Protein AF-A0A4U5VB64-F1 (afdb_monomer)

Secondary structure (DSSP, 8-state):
-HHHHHHHHHHHHHHHHTTTT--SEEEEEETTEEEEEE----PPP---GGG-----SSTT-SS-SS----EE--TT-PEETTS--S----

Structure (mmCIF, N/CA/C/O backbone):
data_AF-A0A4U5VB64-F1
#
_entry.id   AF-A0A4U5VB64-F1
#
loop_
_atom_site.group_PDB
_atom_site.id
_atom_site.type_symbol
_atom_site.label_atom_id
_atom_site.label_alt_id
_atom_site.label_comp_id
_atom_site.label_asym_id
_atom_site.label_entity_id
_atom_site.label_seq_id
_atom_site.pdbx_PDB_ins_code
_atom_site.Cartn_x
_atom_site.Cartn_y
_atom_site.Cartn_z
_atom_site.occupancy
_atom_site.B_iso_or_equiv
_atom_site.auth_seq_id
_atom_site.auth_comp_id
_atom_site.auth_asym_id
_atom_site.auth_atom_id
_atom_site.pdbx_PDB_model_num
ATOM 1 N N . MET A 1 1 ? 39.838 -13.937 8.222 1.00 76.62 1 MET A N 1
ATOM 2 C CA . MET A 1 1 ? 39.705 -14.787 7.019 1.00 76.62 1 MET A CA 1
ATOM 3 C C . MET A 1 1 ? 38.263 -15.232 6.790 1.00 76.62 1 MET A C 1
ATOM 5 O O . MET A 1 1 ? 37.648 -14.676 5.897 1.00 76.62 1 MET A O 1
ATOM 9 N N . LEU A 1 2 ? 37.662 -16.107 7.613 1.00 89.25 2 LEU A N 1
ATOM 10 C CA . LEU A 1 2 ? 36.272 -16.569 7.403 1.00 89.25 2 LEU A CA 1
ATOM 11 C C . LEU A 1 2 ? 35.229 -15.431 7.398 1.00 89.25 2 LEU A C 1
ATOM 13 O O . LEU A 1 2 ? 34.430 -15.338 6.476 1.00 89.25 2 LEU A O 1
ATOM 17 N N . LEU A 1 3 ? 35.282 -14.517 8.373 1.00 92.06 3 LEU A N 1
ATOM 18 C CA . LEU A 1 3 ? 34.348 -13.385 8.458 1.00 92.06 3 LEU A CA 1
ATOM 19 C C . LEU A 1 3 ? 34.432 -12.444 7.243 1.00 92.06 3 LEU A C 1
ATOM 21 O O . LEU A 1 3 ? 33.417 -11.950 6.767 1.00 92.06 3 LEU A O 1
ATOM 25 N N . GLN A 1 4 ? 35.640 -12.229 6.714 1.00 92.75 4 GLN A N 1
ATOM 26 C CA . GLN A 1 4 ? 35.850 -11.410 5.516 1.00 92.75 4 GLN A CA 1
ATOM 27 C C . GLN A 1 4 ? 35.258 -12.082 4.276 1.00 92.75 4 GLN A C 1
ATOM 29 O O . GLN A 1 4 ? 34.616 -11.415 3.475 1.00 92.75 4 GLN A O 1
ATOM 34 N N . VAL A 1 5 ? 35.422 -13.401 4.140 1.00 93.94 5 VAL A N 1
ATOM 35 C CA . VAL A 1 5 ? 34.824 -14.173 3.042 1.00 93.94 5 VAL A CA 1
ATOM 36 C C . VAL A 1 5 ? 33.296 -14.129 3.115 1.00 93.94 5 VAL A C 1
ATOM 38 O O . VAL A 1 5 ? 32.650 -13.877 2.103 1.00 93.94 5 VAL A O 1
ATOM 41 N N . VAL A 1 6 ? 32.716 -14.287 4.309 1.00 95.06 6 VAL A N 1
ATOM 42 C CA . VAL A 1 6 ? 31.262 -14.174 4.522 1.00 95.06 6 VAL A CA 1
ATOM 43 C C . VAL A 1 6 ? 30.756 -12.779 4.157 1.00 95.06 6 VAL A C 1
ATOM 45 O O . VAL A 1 6 ? 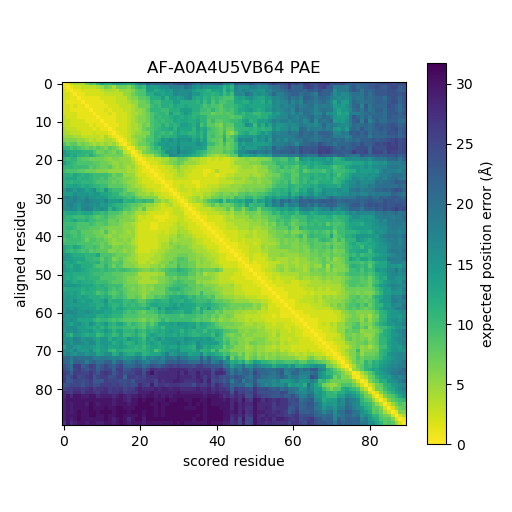29.750 -12.658 3.465 1.00 95.06 6 VAL A O 1
ATOM 48 N N . PHE A 1 7 ? 31.465 -11.727 4.571 1.00 95.25 7 PHE A N 1
ATOM 49 C CA . PHE A 1 7 ? 31.098 -10.350 4.247 1.00 95.25 7 PHE A CA 1
ATOM 50 C C . PHE A 1 7 ? 31.134 -10.075 2.736 1.00 95.25 7 PHE A C 1
ATOM 52 O O . PHE A 1 7 ? 30.200 -9.486 2.193 1.00 95.25 7 PHE A O 1
ATOM 59 N N . LEU A 1 8 ? 32.170 -10.556 2.045 1.00 94.56 8 LEU A N 1
ATOM 60 C CA . LEU A 1 8 ? 32.287 -10.437 0.589 1.00 94.56 8 LEU A CA 1
ATOM 61 C C . LEU A 1 8 ? 31.176 -11.203 -0.142 1.00 94.56 8 LEU A C 1
ATOM 63 O O . LEU A 1 8 ? 30.597 -10.671 -1.086 1.00 94.56 8 LEU A O 1
ATOM 67 N N . LEU A 1 9 ? 30.835 -12.411 0.318 1.00 93.56 9 LEU A N 1
ATOM 68 C CA . LEU A 1 9 ? 29.707 -13.191 -0.206 1.00 93.56 9 LEU A CA 1
ATOM 69 C C . LEU A 1 9 ? 28.377 -12.448 -0.040 1.00 93.56 9 LEU A C 1
ATOM 71 O O . LEU A 1 9 ? 27.605 -12.354 -0.990 1.00 93.56 9 LEU A O 1
ATOM 75 N N . LEU A 1 10 ? 28.129 -11.874 1.138 1.00 92.88 10 LEU A N 1
ATOM 76 C CA . LEU A 1 10 ? 26.913 -11.109 1.421 1.00 92.88 10 LEU A CA 1
ATOM 77 C C . LEU A 1 10 ? 26.776 -9.897 0.496 1.00 92.88 10 LEU A C 1
ATOM 79 O O . LEU A 1 10 ? 25.720 -9.703 -0.106 1.00 92.88 10 LEU A O 1
ATOM 83 N N . LEU A 1 11 ? 27.853 -9.122 0.339 1.00 92.81 11 LEU A N 1
ATOM 84 C CA . LEU A 1 11 ? 27.894 -7.980 -0.577 1.00 92.81 11 LEU A CA 1
ATOM 85 C C . LEU A 1 11 ? 27.610 -8.394 -2.024 1.00 92.81 11 LEU A C 1
ATOM 87 O O . LEU A 1 11 ? 26.872 -7.701 -2.722 1.00 92.81 11 LEU A O 1
ATOM 91 N N . HIS A 1 12 ? 28.164 -9.524 -2.464 1.00 88.00 12 HIS A N 1
ATOM 92 C CA . HIS A 1 12 ? 27.959 -10.026 -3.820 1.00 88.00 12 HIS A CA 1
ATOM 93 C C . HIS A 1 12 ? 26.500 -10.434 -4.065 1.00 88.00 12 HIS A C 1
ATOM 95 O O . HIS A 1 12 ? 25.920 -10.084 -5.094 1.00 88.00 12 HIS A O 1
ATOM 101 N N . CYS A 1 13 ? 25.875 -11.113 -3.099 1.00 86.19 13 CYS A N 1
ATOM 102 C CA . CYS A 1 13 ? 24.459 -11.477 -3.163 1.00 86.19 13 CYS A CA 1
ATOM 103 C C . CYS A 1 13 ? 23.550 -10.240 -3.185 1.00 86.19 13 CYS A C 1
ATOM 105 O O . CYS A 1 13 ? 22.642 -10.156 -4.011 1.00 86.19 13 CYS A O 1
ATOM 107 N N . LEU A 1 14 ? 23.816 -9.254 -2.322 1.00 85.12 14 LEU A N 1
ATOM 108 C CA . LEU A 1 14 ? 23.097 -7.976 -2.312 1.00 85.12 14 LEU A CA 1
ATOM 109 C C . LEU A 1 14 ? 23.208 -7.277 -3.676 1.00 85.12 14 LEU A C 1
ATOM 111 O O . LEU A 1 14 ? 22.189 -6.988 -4.295 1.00 85.12 14 LEU A O 1
ATOM 115 N N . ALA A 1 15 ? 24.421 -7.099 -4.202 1.00 81.44 15 ALA A N 1
ATOM 116 C CA . ALA A 1 15 ? 24.636 -6.462 -5.502 1.00 81.44 15 ALA A CA 1
ATOM 117 C C . ALA A 1 15 ? 23.945 -7.197 -6.666 1.00 81.44 15 ALA A C 1
ATOM 119 O O . ALA A 1 15 ? 23.457 -6.551 -7.585 1.00 81.44 15 ALA A O 1
ATOM 120 N N . SER A 1 16 ? 23.860 -8.530 -6.612 1.00 75.62 16 SER A N 1
ATOM 121 C CA . SER A 1 16 ? 23.223 -9.346 -7.659 1.00 75.62 16 SER A CA 1
ATOM 122 C C . SER A 1 16 ? 21.697 -9.210 -7.700 1.00 75.62 16 SER A C 1
ATOM 124 O O . SER A 1 16 ? 21.078 -9.479 -8.729 1.00 75.62 16 SER A O 1
ATOM 126 N N . THR A 1 17 ? 21.085 -8.829 -6.577 1.00 71.00 17 THR A N 1
ATOM 127 C C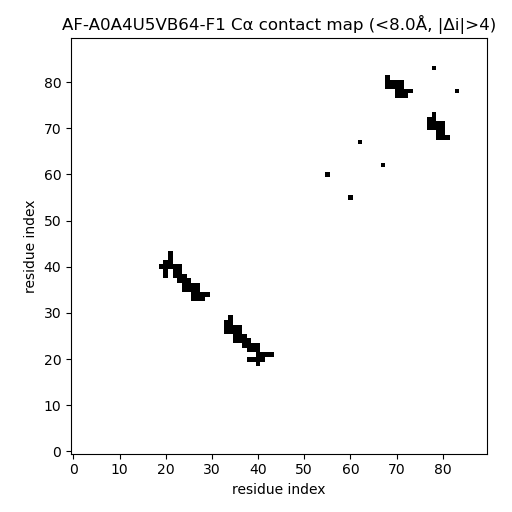A . THR A 1 17 ? 19.625 -8.682 -6.448 1.00 71.00 17 THR A CA 1
ATOM 128 C C . THR A 1 17 ? 19.161 -7.245 -6.661 1.00 71.00 17 THR A C 1
ATOM 130 O O . THR A 1 17 ? 18.033 -7.017 -7.098 1.00 71.00 17 THR A O 1
ATOM 133 N N . LEU A 1 18 ? 20.034 -6.269 -6.408 1.00 71.44 18 LEU A N 1
ATOM 134 C CA . LEU A 1 18 ? 19.781 -4.864 -6.697 1.00 71.44 18 LEU A CA 1
ATOM 135 C C . LEU A 1 18 ? 19.794 -4.620 -8.216 1.00 71.44 18 LEU A C 1
ATOM 137 O O . LEU A 1 18 ? 20.820 -4.763 -8.871 1.00 71.44 18 LEU A O 1
ATOM 141 N N . GLY A 1 19 ? 18.651 -4.209 -8.773 1.00 65.62 19 GLY A N 1
ATOM 142 C CA . GLY A 1 19 ? 18.548 -3.749 -10.165 1.00 65.62 19 GLY A CA 1
AT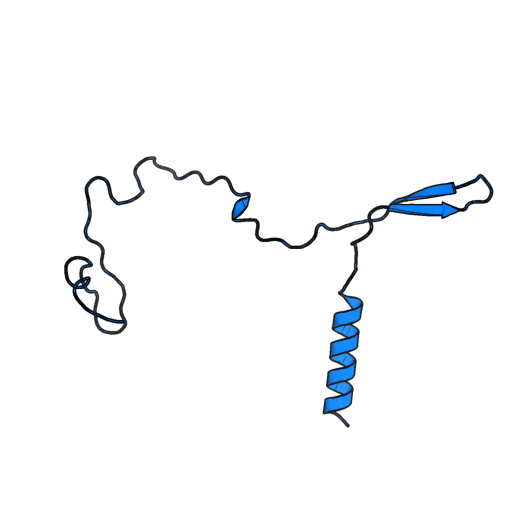OM 143 C C . GLY A 1 19 ? 18.050 -4.779 -11.181 1.00 65.62 19 GLY A C 1
ATOM 144 O O . GLY A 1 19 ? 17.973 -4.462 -12.368 1.00 65.62 19 GLY A O 1
ATOM 145 N N . GLN A 1 20 ? 17.671 -5.988 -10.753 1.00 73.75 20 GLN A N 1
ATOM 146 C CA . GLN A 1 20 ? 16.965 -6.910 -11.644 1.00 73.75 20 GLN A CA 1
ATOM 147 C C . GLN A 1 20 ? 15.587 -6.320 -11.992 1.00 73.75 20 GLN A C 1
ATOM 149 O O . GLN A 1 20 ? 14.824 -5.978 -11.094 1.00 73.75 20 GLN A O 1
ATOM 154 N N . TYR A 1 21 ? 15.266 -6.221 -13.287 1.00 87.00 21 TYR A N 1
ATOM 155 C CA . TYR A 1 21 ? 13.952 -5.797 -13.804 1.00 87.00 21 TYR A CA 1
ATOM 156 C C . TYR A 1 21 ? 13.575 -4.310 -13.612 1.00 87.00 21 TYR A C 1
ATOM 158 O O . TYR A 1 21 ? 12.401 -3.961 -13.683 1.00 87.00 21 TYR A O 1
ATOM 166 N N . GLU A 1 22 ? 14.535 -3.401 -13.428 1.00 88.62 22 GLU A N 1
ATOM 167 C CA . GLU A 1 22 ? 14.242 -1.956 -13.292 1.00 88.62 22 GLU A CA 1
ATOM 168 C C . GLU A 1 22 ? 14.064 -1.220 -14.639 1.00 88.62 22 GLU A C 1
ATOM 170 O O . GLU A 1 22 ? 13.541 -0.107 -14.678 1.00 88.62 22 GLU A O 1
ATOM 175 N N . LEU A 1 23 ? 14.487 -1.820 -15.760 1.00 90.69 23 LEU A N 1
ATOM 176 C CA . LEU A 1 23 ? 14.425 -1.202 -17.088 1.00 90.69 23 LEU A CA 1
ATOM 177 C C . LEU A 1 23 ? 13.463 -1.973 -17.998 1.00 90.69 23 LEU A C 1
ATOM 179 O O . LEU A 1 23 ? 13.734 -3.111 -18.357 1.00 90.69 23 LEU A O 1
ATOM 183 N N . CYS A 1 24 ? 12.365 -1.346 -18.422 1.00 93.69 24 CYS A N 1
ATOM 184 C CA . CYS A 1 24 ? 11.420 -1.979 -19.352 1.00 93.69 24 CYS A CA 1
ATOM 185 C C . CYS A 1 24 ? 11.863 -1.875 -20.821 1.00 93.69 24 CYS A C 1
ATOM 187 O O . CYS A 1 24 ? 11.337 -2.587 -21.672 1.00 93.69 24 CYS A O 1
ATOM 189 N N . LYS A 1 25 ? 12.766 -0.937 -21.149 1.00 94.94 25 LYS A N 1
ATOM 190 C CA . LYS A 1 25 ? 13.050 -0.553 -22.535 1.00 94.94 25 LYS A CA 1
ATOM 191 C C . LYS A 1 25 ? 14.396 0.163 -22.676 1.00 94.94 25 LYS A C 1
ATOM 193 O O . LYS A 1 25 ? 14.668 1.077 -21.900 1.00 94.94 25 LYS A O 1
ATOM 198 N N . SER A 1 26 ? 15.193 -0.191 -23.684 1.00 94.12 26 SER A N 1
ATOM 199 C CA . SER A 1 26 ? 1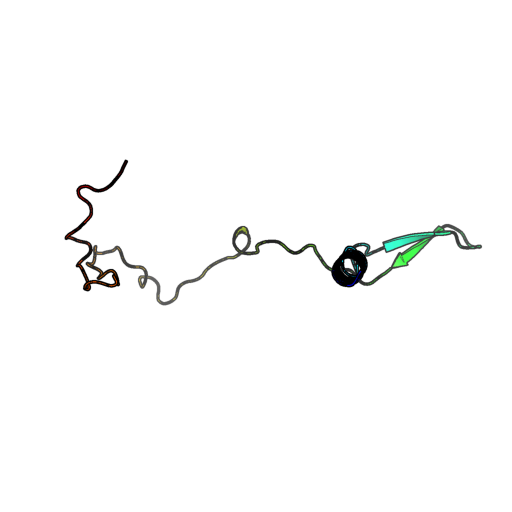6.452 0.498 -24.019 1.00 94.12 26 SER A CA 1
ATOM 200 C C . SER A 1 26 ? 16.524 0.843 -25.503 1.00 94.12 26 SER A C 1
ATOM 202 O O . SER A 1 26 ? 15.994 0.116 -26.343 1.00 94.12 26 SER A O 1
ATOM 204 N N . LEU A 1 27 ? 17.154 1.973 -25.828 1.00 95.81 27 LEU A N 1
ATOM 205 C CA . LEU A 1 27 ? 17.403 2.367 -27.210 1.00 95.81 27 LEU A CA 1
ATOM 206 C C . LEU A 1 27 ? 18.716 1.730 -27.668 1.00 95.81 27 LEU A C 1
ATOM 208 O O . LEU A 1 27 ? 19.777 2.040 -27.128 1.00 95.81 27 LEU A O 1
ATOM 212 N N . VAL A 1 28 ? 18.638 0.857 -28.666 1.00 94.75 28 VAL A N 1
ATOM 213 C CA . VAL A 1 28 ? 19.774 0.110 -29.209 1.00 94.75 28 VAL A CA 1
ATOM 214 C C . VAL A 1 28 ? 20.020 0.564 -30.644 1.00 94.75 28 VAL A C 1
ATOM 216 O O . VAL A 1 28 ? 19.085 0.712 -31.429 1.00 94.75 28 VAL A O 1
ATOM 219 N N . SER A 1 29 ? 21.280 0.811 -31.002 1.00 94.75 29 SER A N 1
ATOM 220 C CA . SER A 1 29 ? 21.644 1.105 -32.389 1.00 94.75 29 SER A CA 1
ATOM 221 C C . SER A 1 29 ? 21.787 -0.197 -33.167 1.00 94.75 29 SER A C 1
ATOM 223 O O . SER A 1 29 ? 22.596 -1.048 -32.806 1.00 94.75 29 SER A O 1
ATOM 225 N N . THR A 1 30 ? 21.021 -0.333 -34.242 1.00 91.44 30 THR A N 1
ATOM 226 C CA . THR A 1 30 ? 21.140 -1.409 -35.231 1.00 91.44 30 THR A CA 1
ATOM 227 C C . THR A 1 30 ? 21.648 -0.831 -36.552 1.00 91.44 30 THR A C 1
ATOM 229 O O . THR A 1 30 ? 21.698 0.390 -36.706 1.00 91.44 30 THR A O 1
ATOM 232 N N . ASP A 1 31 ? 22.035 -1.691 -37.494 1.00 93.00 31 ASP A N 1
ATOM 233 C CA . ASP A 1 31 ? 22.486 -1.275 -38.833 1.00 93.00 31 ASP A CA 1
ATOM 234 C C . ASP A 1 31 ? 21.409 -0.458 -39.579 1.00 93.00 31 ASP A C 1
ATOM 236 O O . ASP A 1 31 ? 21.700 0.531 -40.242 1.00 93.00 31 ASP A O 1
ATOM 240 N N . GLU A 1 32 ? 20.137 -0.783 -39.333 1.00 91.62 32 GLU A N 1
ATOM 241 C CA . GLU A 1 32 ? 18.959 -0.112 -39.899 1.00 91.62 32 GLU A CA 1
ATOM 242 C C . GLU A 1 32 ? 18.513 1.132 -39.094 1.00 91.62 32 GLU A C 1
ATOM 244 O O . GLU A 1 32 ? 17.453 1.709 -39.347 1.00 91.62 32 GLU A O 1
ATOM 249 N N . GLY A 1 33 ? 19.296 1.551 -38.091 1.00 92.75 33 GLY A N 1
ATOM 250 C CA . GLY A 1 33 ? 19.015 2.704 -37.230 1.00 92.75 33 GLY A CA 1
ATOM 251 C C . GLY A 1 33 ? 18.722 2.348 -35.770 1.00 92.75 33 GLY A C 1
ATOM 252 O O . GLY A 1 33 ? 18.933 1.225 -35.312 1.00 92.75 33 GLY A O 1
ATOM 253 N N . SER A 1 34 ? 18.268 3.329 -34.985 1.00 93.56 34 SER A N 1
ATOM 254 C CA . SER A 1 34 ? 18.000 3.137 -33.554 1.00 93.56 34 SER A CA 1
ATOM 255 C C . SER A 1 34 ? 16.632 2.499 -33.315 1.00 93.56 34 SER A C 1
ATOM 257 O O . SER A 1 34 ? 15.598 3.081 -33.645 1.00 93.56 34 SER A O 1
ATOM 259 N N . VAL A 1 35 ? 16.629 1.324 -32.691 1.00 95.69 35 VAL A N 1
ATOM 260 C CA . VAL A 1 35 ? 15.428 0.550 -32.374 1.00 95.69 35 VAL A CA 1
ATOM 261 C C . VAL A 1 35 ? 15.297 0.408 -30.867 1.00 95.69 35 VAL A C 1
ATOM 263 O O . VAL A 1 35 ? 16.265 0.356 -30.114 1.00 95.69 35 VAL A O 1
ATOM 266 N N . TRP A 1 36 ? 14.056 0.374 -30.413 1.00 96.12 36 TRP A N 1
ATOM 267 C CA . TRP A 1 36 ? 13.731 0.168 -29.019 1.00 96.12 36 TRP A CA 1
ATOM 268 C C . TRP A 1 36 ? 13.615 -1.321 -28.693 1.00 96.12 36 TRP A C 1
ATOM 270 O O . TRP A 1 36 ? 12.673 -1.976 -29.140 1.00 96.12 36 TRP A O 1
ATOM 280 N N . GLU A 1 37 ? 14.522 -1.826 -27.866 1.00 94.88 37 GLU A N 1
ATOM 281 C CA . GLU A 1 37 ? 14.449 -3.177 -27.317 1.00 94.88 37 GLU A CA 1
ATOM 282 C C . GLU A 1 37 ? 13.637 -3.172 -26.014 1.00 94.88 37 GLU A C 1
ATOM 284 O O . GLU A 1 37 ? 13.753 -2.248 -25.205 1.00 94.88 37 GLU A O 1
ATOM 289 N N . GLN A 1 38 ? 12.773 -4.172 -25.837 1.00 95.12 38 GLN A N 1
ATOM 290 C CA . GLN A 1 38 ? 11.850 -4.295 -24.705 1.00 95.12 38 GLN A CA 1
ATOM 291 C C . GLN A 1 38 ? 12.331 -5.408 -23.769 1.00 95.12 38 GLN A C 1
ATOM 293 O O . GLN A 1 38 ? 12.741 -6.470 -24.238 1.00 95.12 38 GLN A O 1
ATOM 298 N N . TYR A 1 39 ? 12.208 -5.206 -22.459 1.00 92.56 39 TYR A N 1
ATOM 299 C CA . TYR A 1 39 ? 12.594 -6.184 -21.440 1.00 92.56 39 TYR A CA 1
ATOM 300 C C . TYR A 1 39 ? 11.476 -6.385 -20.415 1.00 92.56 39 TYR A C 1
ATOM 302 O O . TYR A 1 39 ? 10.583 -5.550 -20.262 1.00 92.56 39 TYR A O 1
ATOM 310 N N . ALA A 1 40 ? 11.537 -7.494 -19.677 1.00 92.56 40 ALA A N 1
ATOM 311 C CA . ALA A 1 40 ? 10.703 -7.673 -18.496 1.00 92.56 40 ALA A CA 1
ATOM 312 C C . ALA A 1 40 ? 11.083 -6.633 -17.427 1.00 92.56 40 ALA A C 1
ATOM 314 O O . ALA A 1 40 ? 12.265 -6.358 -17.220 1.00 92.56 40 ALA A O 1
ATOM 315 N N . CYS A 1 41 ? 10.088 -6.082 -16.732 1.00 92.31 41 CYS A N 1
ATOM 316 C CA . CYS A 1 41 ? 10.312 -5.135 -15.647 1.00 92.31 41 CYS A CA 1
ATOM 317 C C . CYS A 1 41 ? 9.343 -5.335 -14.473 1.00 92.31 41 CYS A C 1
ATOM 319 O O . CYS A 1 41 ? 8.241 -5.859 -14.650 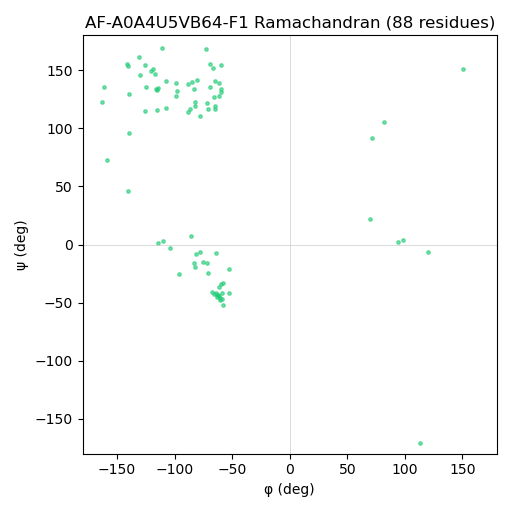1.00 92.31 41 CYS A O 1
ATOM 321 N N . GLN A 1 42 ? 9.758 -4.914 -13.277 1.00 92.25 42 GLN A N 1
ATOM 322 C CA . GLN A 1 42 ? 8.973 -4.967 -12.047 1.00 92.25 42 GLN A CA 1
ATOM 323 C C . GLN A 1 42 ? 8.888 -3.563 -11.427 1.00 92.25 42 GLN A C 1
ATOM 325 O O . GLN A 1 42 ? 9.900 -2.867 -11.355 1.00 92.25 42 GLN A O 1
ATOM 330 N N . PRO A 1 43 ? 7.707 -3.118 -10.955 1.00 90.44 43 PRO A N 1
ATOM 331 C CA . PRO A 1 43 ? 7.606 -1.865 -10.223 1.00 90.44 43 PRO A CA 1
ATOM 332 C C . PRO A 1 43 ? 8.342 -1.954 -8.884 1.00 90.44 43 PRO A C 1
AT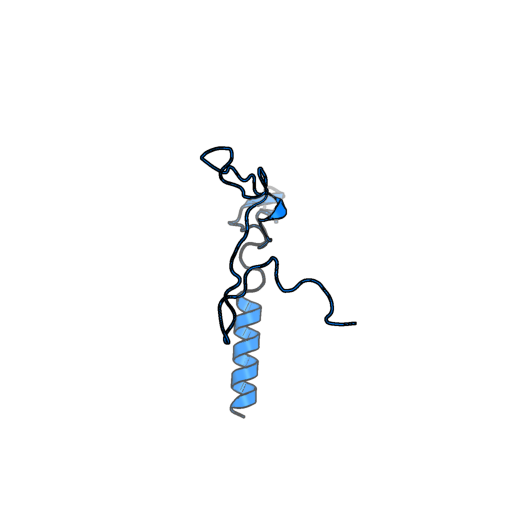OM 334 O O . PRO A 1 43 ? 8.420 -3.013 -8.252 1.00 90.44 43 PRO A O 1
ATOM 337 N N . LYS A 1 44 ? 8.824 -0.805 -8.415 1.00 88.19 44 LYS A N 1
ATOM 338 C CA . LYS A 1 44 ? 9.489 -0.715 -7.118 1.00 88.19 44 LYS A CA 1
ATOM 339 C C . LYS A 1 44 ? 8.538 -1.122 -5.991 1.00 88.19 44 LYS A C 1
ATOM 341 O O . LYS A 1 44 ? 7.371 -0.718 -6.009 1.00 88.19 44 LYS A O 1
ATOM 346 N N . PRO A 1 45 ? 9.024 -1.881 -4.995 1.00 87.25 45 PRO A N 1
ATOM 347 C CA . PRO A 1 45 ? 8.219 -2.210 -3.833 1.00 87.25 45 PRO A CA 1
ATOM 348 C C . PRO A 1 45 ? 7.841 -0.921 -3.096 1.00 87.25 45 PRO A C 1
ATOM 350 O O . PRO A 1 45 ? 8.697 -0.102 -2.765 1.00 87.25 45 PRO A O 1
ATOM 353 N N . ALA A 1 46 ? 6.548 -0.749 -2.839 1.00 89.94 46 ALA A N 1
ATOM 354 C CA . ALA A 1 46 ? 5.998 0.376 -2.098 1.00 89.94 46 ALA A CA 1
ATOM 355 C C . ALA A 1 46 ? 4.874 -0.110 -1.176 1.00 89.94 46 ALA A C 1
ATOM 357 O O . ALA A 1 46 ? 4.229 -1.127 -1.441 1.00 89.94 46 ALA A O 1
ATOM 358 N N . SER A 1 47 ? 4.632 0.619 -0.084 1.00 94.56 47 SER A N 1
ATOM 359 C CA . SER A 1 47 ? 3.475 0.355 0.773 1.00 94.56 47 SER A CA 1
ATOM 360 C C . SER A 1 47 ? 2.194 0.623 -0.011 1.00 94.56 47 SER A C 1
ATOM 362 O O . SER A 1 47 ? 1.938 1.748 -0.433 1.00 94.56 47 SER A O 1
ATOM 364 N N . MET A 1 48 ? 1.363 -0.404 -0.177 1.00 94.81 48 MET A N 1
ATOM 365 C CA . MET A 1 48 ? 0.079 -0.260 -0.867 1.00 94.81 48 MET A CA 1
ATOM 366 C C . MET A 1 48 ? -1.026 0.310 0.027 1.00 94.81 48 MET A C 1
ATOM 368 O O . MET A 1 48 ? -2.095 0.634 -0.483 1.00 94.81 48 MET A O 1
ATOM 372 N N . LYS A 1 49 ? -0.784 0.461 1.339 1.00 95.25 49 LYS A N 1
ATOM 373 C CA . LYS A 1 49 ? -1.787 0.909 2.320 1.00 95.25 49 LYS A CA 1
ATOM 374 C C . LYS A 1 49 ? -2.461 2.222 1.912 1.00 95.25 49 LYS A C 1
ATOM 376 O O . LYS A 1 49 ? -3.678 2.327 2.021 1.00 95.25 49 LYS A O 1
ATOM 381 N N . ASP A 1 50 ? -1.688 3.172 1.394 1.00 92.50 50 ASP A N 1
ATOM 382 C CA . ASP A 1 50 ? -2.181 4.509 1.032 1.00 92.50 50 ASP A CA 1
ATOM 383 C C . ASP A 1 50 ? -3.006 4.514 -0.267 1.00 92.50 50 ASP A C 1
ATOM 385 O O . ASP A 1 50 ? -3.737 5.461 -0.545 1.00 92.50 50 ASP A O 1
ATOM 389 N N . TYR A 1 51 ? -2.928 3.435 -1.050 1.00 94.75 51 TYR A N 1
ATOM 390 C CA . TYR A 1 51 ? -3.647 3.269 -2.316 1.00 94.75 51 TYR A CA 1
ATOM 391 C C . TYR A 1 51 ? -4.855 2.328 -2.192 1.00 94.75 51 TYR A C 1
ATOM 393 O O . TYR A 1 51 ? -5.587 2.118 -3.161 1.00 94.75 51 TYR A O 1
ATOM 401 N N . MET A 1 52 ? -5.074 1.737 -1.014 1.00 95.62 52 MET A N 1
ATOM 402 C CA . MET A 1 52 ? -6.155 0.785 -0.782 1.00 95.62 52 MET A CA 1
ATOM 403 C C . MET A 1 52 ? -7.498 1.483 -0.545 1.00 95.62 52 MET A C 1
ATOM 405 O O . MET A 1 52 ? -7.599 2.488 0.154 1.00 95.62 52 MET A O 1
ATOM 409 N N . ARG A 1 53 ? -8.568 0.887 -1.081 1.00 96.12 53 ARG A N 1
ATOM 410 C CA . ARG A 1 53 ? -9.959 1.236 -0.763 1.00 96.12 53 ARG A CA 1
ATOM 411 C C . ARG A 1 53 ? -10.563 0.135 0.097 1.00 96.12 53 ARG A C 1
ATOM 413 O O . ARG A 1 53 ? -10.674 -1.002 -0.353 1.00 96.12 53 ARG A O 1
ATOM 420 N N . ILE A 1 54 ? -10.944 0.476 1.325 1.00 93.56 54 ILE A N 1
ATOM 421 C CA . ILE A 1 54 ? -11.444 -0.485 2.314 1.00 93.56 54 ILE A CA 1
ATOM 422 C C . ILE A 1 54 ? -12.976 -0.460 2.320 1.00 93.56 54 ILE A C 1
ATOM 424 O O . ILE A 1 54 ? -13.582 0.608 2.392 1.00 93.56 54 ILE A O 1
ATOM 428 N N . LYS A 1 55 ? -13.598 -1.643 2.273 1.00 94.75 55 LYS A N 1
ATOM 429 C CA . LYS A 1 55 ? -15.029 -1.847 2.531 1.00 94.75 55 LYS A CA 1
ATOM 430 C C . LYS A 1 55 ? -15.177 -2.720 3.775 1.00 94.75 55 LYS A C 1
ATOM 432 O O . LYS A 1 55 ? -14.509 -3.743 3.883 1.00 94.75 55 LYS A O 1
ATOM 437 N N . VAL A 1 56 ? -16.066 -2.320 4.676 1.00 96.31 56 VAL A N 1
ATOM 438 C CA . VAL A 1 56 ? -16.416 -3.068 5.888 1.00 96.31 56 VAL A CA 1
ATOM 439 C C . VAL A 1 56 ? -17.881 -3.500 5.779 1.00 96.31 56 VAL A C 1
ATOM 441 O O . VAL A 1 56 ? -18.719 -2.689 5.386 1.00 96.31 56 VAL A O 1
ATOM 444 N N . ASP A 1 57 ? -18.174 -4.772 6.066 1.00 94.94 57 ASP A N 1
ATOM 445 C CA . ASP A 1 57 ? -19.502 -5.388 5.917 1.00 94.94 57 ASP A CA 1
ATOM 446 C 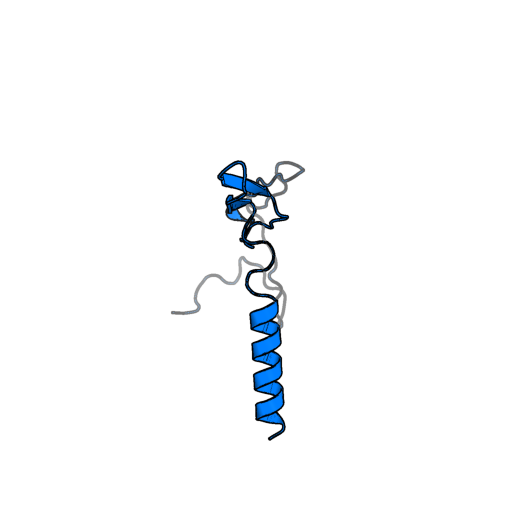C . ASP A 1 57 ? -19.777 -6.317 7.124 1.00 94.94 57 ASP A C 1
ATOM 448 O O . ASP A 1 57 ? -18.905 -7.132 7.440 1.00 94.94 57 ASP A O 1
ATOM 452 N N . PRO A 1 58 ? -20.924 -6.213 7.828 1.00 95.12 58 PRO A N 1
ATOM 453 C CA . PRO A 1 58 ? -22.037 -5.297 7.583 1.00 95.12 58 PRO A CA 1
ATOM 454 C C . PRO A 1 58 ? -21.701 -3.826 7.881 1.00 95.12 58 PRO A C 1
ATOM 456 O O . PRO A 1 58 ? -20.827 -3.536 8.706 1.00 95.12 58 PRO A O 1
ATOM 459 N N . PRO A 1 59 ? -22.410 -2.872 7.247 1.00 91.62 59 PRO A N 1
ATOM 460 C CA . PRO A 1 59 ? -22.328 -1.474 7.650 1.00 91.62 59 PRO A CA 1
ATOM 461 C C . PRO A 1 59 ? -22.773 -1.339 9.116 1.00 91.62 59 PRO A C 1
ATOM 463 O O . PRO A 1 59 ? -23.786 -1.907 9.514 1.00 91.62 59 PRO A O 1
ATOM 466 N N . GLY A 1 60 ? -22.012 -0.596 9.922 1.00 89.81 60 GLY A N 1
ATOM 467 C CA . GLY A 1 60 ? -22.299 -0.394 11.350 1.00 89.81 60 GLY A CA 1
ATOM 468 C C . GLY A 1 60 ? -21.593 -1.357 12.311 1.00 89.81 60 GLY A C 1
ATOM 469 O O . GLY A 1 60 ? -21.783 -1.236 13.513 1.00 89.81 60 GLY A O 1
ATOM 470 N N . ILE A 1 61 ? -20.742 -2.269 11.821 1.00 93.75 61 ILE A N 1
ATOM 471 C CA . ILE A 1 61 ? -19.934 -3.151 12.689 1.00 93.75 61 ILE A CA 1
ATOM 472 C C . ILE A 1 61 ? -18.790 -2.418 13.415 1.00 93.75 61 ILE A C 1
ATOM 474 O O . ILE A 1 61 ? -18.202 -2.938 14.359 1.00 93.75 61 ILE A O 1
ATOM 478 N N . THR A 1 62 ? -18.432 -1.213 12.967 1.00 94.62 62 THR A N 1
ATOM 479 C CA . THR A 1 62 ? -17.412 -0.386 13.618 1.00 94.62 62 THR A CA 1
ATOM 480 C C . THR A 1 62 ? -17.957 0.170 14.933 1.00 94.62 62 THR A C 1
ATOM 482 O O . THR A 1 62 ? -18.962 0.877 14.936 1.00 94.62 62 THR A O 1
ATOM 485 N N . CYS A 1 63 ? -17.277 -0.126 16.043 1.00 92.69 63 CYS A N 1
ATOM 486 C CA . CYS A 1 63 ? -17.652 0.352 17.373 1.00 92.69 63 CYS A CA 1
ATOM 487 C C . CYS A 1 63 ? -17.667 1.890 17.463 1.00 92.69 63 CYS A C 1
ATOM 489 O O . CYS A 1 63 ? -16.918 2.572 16.760 1.00 92.69 63 CYS A O 1
ATOM 491 N N . GLY A 1 64 ? -18.461 2.432 18.392 1.00 92.19 64 GLY A N 1
ATOM 492 C CA . GLY A 1 64 ? -18.491 3.867 18.708 1.00 92.19 64 GLY A CA 1
ATOM 493 C C . GLY A 1 64 ? -19.848 4.541 18.510 1.00 92.19 64 GLY A C 1
ATOM 494 O O . GLY A 1 64 ? -20.003 5.699 18.895 1.00 92.19 64 GLY A O 1
ATOM 495 N N . ASN A 1 65 ? -20.839 3.836 17.958 1.00 91.94 65 ASN A N 1
ATOM 496 C CA . ASN A 1 65 ? -22.207 4.336 17.854 1.00 91.94 65 ASN A CA 1
ATOM 497 C C . ASN A 1 65 ? -23.249 3.230 18.147 1.00 91.94 65 ASN A C 1
ATOM 499 O O . ASN A 1 65 ? -23.594 2.488 17.226 1.00 91.94 65 ASN A O 1
ATOM 503 N N . PRO A 1 66 ? -23.771 3.129 19.390 1.00 92.81 66 PRO A N 1
ATOM 504 C CA . PRO A 1 66 ? -23.440 3.947 20.567 1.00 92.81 66 PRO A CA 1
ATOM 505 C C . PRO A 1 66 ? -22.044 3.618 21.149 1.00 92.81 66 PRO A C 1
ATOM 507 O O . PRO A 1 66 ? -21.432 2.628 20.754 1.00 92.81 66 PRO A O 1
ATOM 510 N N . PRO A 1 67 ? -21.498 4.434 22.071 1.00 92.94 67 PRO A N 1
ATOM 511 C CA . PRO A 1 67 ? -20.242 4.116 22.750 1.00 92.94 67 PRO A CA 1
ATOM 512 C C . PRO A 1 67 ? -20.324 2.795 23.528 1.00 92.94 67 PRO A C 1
ATOM 514 O O . PRO A 1 67 ? -21.239 2.592 24.327 1.00 92.94 67 PRO A O 1
ATOM 517 N N . GLU A 1 68 ? -19.333 1.925 23.334 1.00 90.75 68 GLU A N 1
ATOM 518 C CA . GLU A 1 68 ? -19.233 0.612 23.979 1.00 90.75 68 GLU A CA 1
ATOM 519 C C . GLU A 1 68 ? -17.962 0.517 24.834 1.00 90.75 68 GLU A C 1
ATOM 521 O O . GLU A 1 68 ? -16.949 1.160 24.550 1.00 90.75 68 GLU A O 1
ATOM 526 N N . ARG A 1 69 ? -18.001 -0.300 25.895 1.00 89.62 69 ARG A N 1
ATOM 527 C CA . ARG A 1 69 ? -16.809 -0.627 26.691 1.00 89.62 69 ARG A CA 1
ATOM 528 C C . ARG A 1 69 ? -16.066 -1.783 26.035 1.00 89.62 69 ARG A C 1
ATOM 530 O O . ARG A 1 69 ? -16.689 -2.754 25.618 1.00 89.62 69 ARG A O 1
ATOM 537 N N . PHE A 1 70 ? -14.741 -1.713 26.027 1.00 87.81 70 PHE A N 1
ATOM 538 C CA . PHE A 1 70 ? -13.886 -2.802 25.562 1.00 87.81 70 PHE A CA 1
ATOM 539 C C . PHE A 1 70 ? -12.875 -3.177 26.647 1.00 87.81 70 PHE A C 1
ATOM 541 O O . PHE A 1 70 ? -12.530 -2.363 27.504 1.00 87.81 70 PHE A O 1
ATOM 548 N N . CYS A 1 71 ? -12.410 -4.422 26.622 1.00 86.19 71 CYS A N 1
ATOM 549 C CA . CYS A 1 71 ? -11.359 -4.895 27.515 1.00 86.19 71 CYS A CA 1
ATOM 550 C C . CYS A 1 71 ? -10.029 -4.858 26.769 1.00 86.19 71 CYS A C 1
ATOM 552 O O . CYS A 1 71 ? -9.915 -5.430 25.684 1.00 86.19 71 CYS A O 1
ATOM 554 N N . THR A 1 72 ? -9.016 -4.224 27.346 1.00 85.31 72 THR A N 1
ATOM 555 C CA . THR A 1 72 ? -7.652 -4.335 26.828 1.00 85.31 72 THR A CA 1
ATOM 556 C C . THR A 1 72 ? -7.011 -5.603 27.378 1.00 85.31 72 THR A C 1
ATOM 558 O O . THR A 1 72 ? -7.112 -5.911 28.568 1.00 85.31 72 THR A O 1
ATOM 561 N N . LEU A 1 73 ? -6.361 -6.376 26.507 1.00 83.44 73 LEU A N 1
ATOM 562 C CA . LEU A 1 73 ? -5.566 -7.512 26.953 1.00 83.44 73 LEU A CA 1
ATOM 563 C C . LEU A 1 73 ? -4.234 -6.978 27.490 1.00 83.44 73 LEU A C 1
ATOM 565 O O . LEU A 1 73 ? -3.416 -6.477 26.724 1.00 83.44 73 LEU A O 1
ATOM 569 N N . THR A 1 74 ? -4.034 -7.076 28.804 1.00 77.00 74 THR A N 1
ATOM 570 C CA . THR A 1 74 ? -2.750 -6.789 29.453 1.00 77.00 74 THR A CA 1
ATOM 571 C C . THR A 1 74 ? -2.264 -8.030 30.194 1.00 77.00 74 THR A C 1
ATOM 573 O O . THR A 1 74 ? -3.078 -8.804 30.703 1.00 77.00 74 THR A O 1
ATOM 576 N N . GLU A 1 75 ? -0.942 -8.198 30.297 1.00 74.56 75 GLU A N 1
ATOM 577 C CA . GLU A 1 75 ? -0.279 -9.337 30.961 1.00 74.56 75 GLU A CA 1
ATOM 578 C C . GLU A 1 75 ? -0.761 -9.587 32.402 1.00 74.56 75 GLU A C 1
ATOM 580 O O . GLU A 1 75 ? -0.593 -10.678 32.942 1.00 74.56 75 GLU A O 1
ATOM 585 N N . ARG A 1 76 ? -1.346 -8.575 33.061 1.00 60.31 76 ARG A N 1
ATOM 586 C CA . ARG A 1 76 ? -1.685 -8.631 34.489 1.00 60.31 76 ARG A CA 1
ATOM 587 C C . ARG A 1 76 ? -3.169 -8.595 34.838 1.00 60.31 76 ARG A C 1
ATOM 589 O O . ARG A 1 76 ? -3.429 -8.659 36.037 1.00 60.31 76 ARG A O 1
ATOM 596 N N . LYS A 1 77 ? -4.095 -8.540 33.860 1.00 57.34 77 LYS A N 1
ATOM 597 C CA . LYS A 1 77 ? -5.569 -8.768 33.947 1.00 57.34 77 LYS A CA 1
ATOM 598 C C . LYS A 1 77 ? -6.295 -7.939 32.867 1.00 57.34 77 LYS A C 1
ATOM 600 O O . LYS A 1 77 ? -5.817 -6.859 32.521 1.00 57.34 77 LYS A O 1
ATOM 605 N N . PRO A 1 78 ? -7.461 -8.378 32.352 1.00 58.78 78 PRO A N 1
ATOM 606 C CA . PRO A 1 78 ? -8.295 -7.525 31.508 1.00 58.78 78 PRO A CA 1
ATOM 607 C C . PRO A 1 78 ? -8.821 -6.340 32.328 1.00 58.78 78 PRO A C 1
ATOM 609 O O . PRO A 1 78 ? -9.555 -6.549 33.297 1.00 58.78 78 PRO A O 1
ATOM 612 N N . LEU A 1 79 ? -8.441 -5.114 31.962 1.00 62.19 79 LEU A N 1
ATOM 613 C CA . LEU A 1 79 ? -9.023 -3.896 32.527 1.00 62.19 79 LEU A CA 1
ATOM 614 C C . LEU A 1 79 ? -10.088 -3.373 31.557 1.00 62.19 79 LEU A C 1
ATOM 616 O O . LEU A 1 79 ? -9.904 -3.421 30.336 1.00 62.19 79 LEU A O 1
ATOM 620 N N . SER A 1 80 ? -11.219 -2.907 32.088 1.00 59.66 80 SER A N 1
ATOM 621 C CA . SER A 1 80 ? -12.214 -2.219 31.267 1.00 59.66 80 SER A CA 1
ATOM 622 C C . SER A 1 80 ? -11.641 -0.861 30.844 1.00 59.66 80 SER A C 1
ATOM 624 O O . SER A 1 80 ? -11.055 -0.159 31.665 1.00 59.66 80 SER A O 1
ATOM 626 N N . SER A 1 81 ? -11.781 -0.462 29.577 1.00 58.31 81 SER A N 1
ATOM 627 C CA . SER A 1 81 ? -11.225 0.809 29.076 1.00 58.31 81 SER A CA 1
ATOM 628 C C . SER A 1 81 ? -11.839 2.065 29.714 1.00 58.31 81 SER A C 1
ATOM 630 O O . SER A 1 81 ? -11.324 3.163 29.522 1.00 58.31 81 SER A O 1
ATOM 632 N N . SER A 1 82 ? -12.896 1.914 30.520 1.00 52.03 82 SER A N 1
ATOM 633 C CA . SER A 1 82 ? -13.418 2.973 31.391 1.00 52.03 82 SER A CA 1
ATOM 634 C C . SER A 1 82 ? -12.604 3.199 32.674 1.00 52.03 82 SER A C 1
ATOM 636 O O . SER A 1 82 ? -12.908 4.141 33.398 1.00 52.03 82 SER A O 1
ATOM 638 N N . GLU A 1 83 ? -11.603 2.364 32.975 1.00 54.03 83 GLU A N 1
ATOM 639 C CA . GLU A 1 83 ? -10.842 2.396 34.238 1.00 54.03 83 GLU A CA 1
ATOM 640 C C . GLU A 1 83 ? -9.386 2.881 34.124 1.00 54.03 83 GLU A C 1
ATOM 642 O O . GLU A 1 83 ? -8.698 2.918 35.139 1.00 54.03 83 GLU A O 1
ATOM 647 N N . SER A 1 84 ? -8.885 3.297 32.954 1.00 47.44 84 SER A N 1
ATOM 648 C CA . SER A 1 84 ? -7.501 3.801 32.863 1.00 47.44 84 SER A CA 1
ATOM 649 C C . SER A 1 84 ? -7.231 4.687 31.640 1.00 47.44 84 SER A C 1
ATOM 651 O O . SER A 1 84 ? -6.534 4.286 30.707 1.00 47.44 84 SER A O 1
ATOM 653 N N . LEU A 1 85 ? -7.760 5.911 31.648 1.00 47.22 85 LEU A N 1
ATOM 654 C CA . LEU A 1 85 ? -7.150 7.020 30.901 1.00 47.22 85 LEU A CA 1
ATOM 655 C C . LEU A 1 85 ? -7.214 8.320 31.714 1.00 47.22 85 LEU A C 1
ATOM 657 O O . LEU A 1 85 ? -7.610 9.375 31.231 1.00 47.22 85 LEU A O 1
ATOM 661 N N . SER A 1 86 ? -6.849 8.215 32.985 1.00 44.97 86 SER A N 1
ATOM 662 C CA . SER A 1 86 ? -6.418 9.341 33.802 1.00 44.97 86 SER A CA 1
ATOM 663 C C . SER A 1 86 ? -5.060 8.949 34.361 1.00 44.97 86 SER A C 1
ATOM 665 O O . SER A 1 86 ? -4.977 7.980 35.111 1.00 44.97 86 SER A O 1
ATOM 667 N N . ASP A 1 87 ? -4.044 9.694 33.939 1.00 44.06 87 ASP A N 1
ATOM 668 C CA . ASP A 1 87 ? -2.686 9.694 34.478 1.00 44.06 87 ASP A CA 1
ATOM 669 C C . ASP A 1 87 ? -1.838 8.453 34.172 1.00 44.06 87 ASP A C 1
ATOM 671 O O . ASP A 1 87 ? -1.816 7.504 34.940 1.00 44.06 87 ASP A O 1
ATOM 675 N N . ASP A 1 88 ? -1.085 8.494 33.065 1.00 39.47 88 ASP 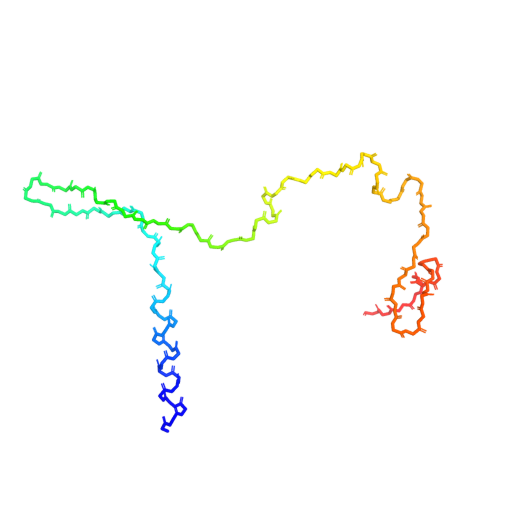A N 1
ATOM 676 C CA . ASP A 1 88 ? 0.331 8.104 33.099 1.00 39.47 88 ASP A CA 1
ATOM 677 C C . ASP A 1 88 ? 1.110 8.597 31.858 1.00 39.47 88 ASP A C 1
ATOM 679 O O . ASP A 1 88 ? 0.826 8.219 30.724 1.00 39.47 88 ASP A O 1
ATOM 683 N N . SER A 1 89 ? 2.163 9.372 32.152 1.00 37.19 89 SER A N 1
ATOM 684 C CA . SER A 1 89 ? 3.331 9.768 31.337 1.00 37.19 89 SER A CA 1
ATOM 685 C C . SER A 1 89 ? 3.243 10.922 30.326 1.00 37.19 89 SER A C 1
ATOM 687 O O . SER A 1 89 ? 2.697 10.802 29.232 1.00 37.19 89 SER A O 1
ATOM 689 N N . TYR A 1 90 ? 3.859 12.039 30.749 1.00 43.25 90 TYR A N 1
ATOM 690 C CA . TYR A 1 90 ? 5.084 12.641 30.175 1.00 43.25 90 TYR A CA 1
ATOM 691 C C . TYR A 1 90 ? 5.575 12.129 28.812 1.00 43.25 90 TYR A C 1
ATOM 693 O O . TYR A 1 90 ? 5.800 10.905 28.684 1.00 43.25 90 TYR A O 1
#

Nearest PDB structures (foldseek):
  7oyc-assembly1_E1  TM=2.752E-01  e=3.276E+00  Xenop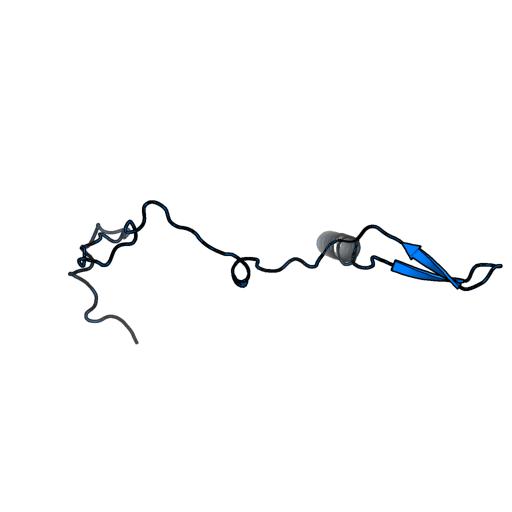us laevis

Solvent-accessible surface area (backbone atoms only — not comparable to full-atom values): 6234 Å² total; per-residue (Å²): 109,71,69,56,54,51,50,54,52,50,53,51,55,51,58,70,60,61,73,73,34,71,55,49,64,48,84,41,82,50,99,94,42,80,43,79,49,77,48,73,57,58,82,80,92,69,84,57,73,88,77,61,84,88,84,73,84,63,83,79,73,67,84,62,77,71,80,74,86,50,68,48,88,48,101,90,54,73,44,54,61,88,76,70,89,74,89,85,80,133

Foldseek 3Di:
DVVVVVVVVVVVVVVVPPPPFDDQWDFDQDPVGTDIDGDHHDDDDDDCVVVDDDDDPPPPPDAVVPHDWDWDDDPPDTDIPVPDDDDDDD

pLDDT: mean 83.58, std 16.11, range [37.19, 96.31]

Sequence (90 aa):
MLLQVVFLLLLHCLASTLGQYELCKSLVSTDEGSVWEQYACQPKPASMKDYMRIKVDPPGITCGNPPERFCTLTERKPLSSSESLSDDSY

Mean predicted aligned error: 12.3 Å

Organism: Collichthys lucidus (NCBI:txid240159)

Radius of gyration: 28.06 Å; Cα contacts (8 Å, |Δi|>4): 53; chains: 1; bounding box: 63×29×74 Å